Protein AF-A0A2E9RWP0-F1 (afdb_monomer)

pLDDT: mean 96.46, std 5.91, range [60.75, 98.81]

Structure (mmCIF, N/CA/C/O backbone):
data_AF-A0A2E9RWP0-F1
#
_entry.id   AF-A0A2E9RWP0-F1
#
loop_
_atom_site.group_PDB
_atom_site.id
_atom_site.type_symbol
_atom_site.label_atom_id
_atom_site.label_alt_id
_atom_site.label_comp_id
_atom_site.label_asym_id
_atom_site.label_entity_id
_atom_site.label_seq_id
_atom_site.pdbx_PDB_ins_code
_atom_site.Cartn_x
_atom_site.Cartn_y
_atom_site.Cartn_z
_atom_site.occupancy
_atom_site.B_iso_or_equiv
_atom_site.auth_seq_id
_atom_site.auth_comp_id
_atom_site.auth_asym_id
_atom_site.auth_atom_id
_atom_site.pdbx_PDB_model_num
ATOM 1 N N . MET A 1 1 ? 23.728 -1.500 -3.393 1.00 73.00 1 MET A N 1
ATOM 2 C CA . MET A 1 1 ? 22.908 -2.314 -4.301 1.00 73.00 1 MET A CA 1
ATOM 3 C C . MET A 1 1 ? 23.698 -3.579 -4.562 1.00 73.00 1 MET A C 1
ATOM 5 O O . MET A 1 1 ? 24.857 -3.453 -4.949 1.00 73.00 1 MET A O 1
ATOM 9 N N . ASN A 1 2 ? 23.156 -4.737 -4.197 1.00 94.88 2 ASN A N 1
ATOM 10 C CA . ASN A 1 2 ? 23.814 -6.034 -4.381 1.00 94.88 2 ASN A CA 1
ATOM 11 C C . ASN A 1 2 ? 23.420 -6.651 -5.743 1.00 94.88 2 ASN A C 1
ATOM 13 O O . ASN A 1 2 ? 22.661 -6.050 -6.500 1.00 94.88 2 ASN A O 1
ATOM 17 N N . GLU A 1 3 ? 23.961 -7.823 -6.083 1.00 96.88 3 GLU A N 1
ATOM 18 C CA . GLU A 1 3 ? 23.634 -8.518 -7.345 1.00 96.88 3 GLU A CA 1
ATOM 19 C C . GLU A 1 3 ? 22.138 -8.849 -7.467 1.00 96.88 3 GLU A C 1
ATOM 21 O O . GLU A 1 3 ? 21.556 -8.778 -8.548 1.00 96.88 3 GLU A O 1
ATOM 26 N N . GLU A 1 4 ? 21.495 -9.168 -6.345 1.00 96.25 4 GLU A N 1
ATOM 27 C CA . GLU A 1 4 ? 20.076 -9.497 -6.304 1.00 96.25 4 GLU A CA 1
ATOM 28 C C . GLU A 1 4 ? 19.180 -8.297 -6.635 1.00 96.25 4 GLU A C 1
ATOM 30 O O . GLU A 1 4 ? 18.230 -8.452 -7.402 1.00 96.25 4 GLU A O 1
ATOM 35 N N . ASP A 1 5 ? 19.497 -7.103 -6.130 1.00 97.38 5 ASP A N 1
ATOM 36 C CA . ASP A 1 5 ? 18.763 -5.874 -6.441 1.00 97.38 5 ASP A CA 1
ATOM 37 C C . ASP A 1 5 ? 18.731 -5.607 -7.959 1.00 97.38 5 ASP A C 1
ATOM 39 O O . ASP A 1 5 ? 17.701 -5.200 -8.499 1.00 97.38 5 ASP A O 1
ATOM 43 N N . TRP A 1 6 ? 19.841 -5.866 -8.661 1.00 97.25 6 TRP A N 1
ATOM 44 C CA . TRP A 1 6 ? 19.928 -5.709 -10.117 1.00 97.25 6 TRP A CA 1
ATOM 45 C C . TRP A 1 6 ? 19.091 -6.750 -10.857 1.00 97.25 6 TRP A C 1
ATOM 47 O O . TRP A 1 6 ? 18.275 -6.382 -11.700 1.00 97.25 6 TRP A O 1
ATOM 57 N N . ARG A 1 7 ? 19.205 -8.025 -10.469 1.00 96.88 7 ARG A N 1
ATOM 58 C CA . ARG A 1 7 ? 18.365 -9.109 -11.001 1.00 96.88 7 ARG A CA 1
ATOM 59 C C . ARG A 1 7 ? 16.870 -8.837 -10.800 1.00 96.88 7 ARG A C 1
ATOM 61 O O . ARG A 1 7 ? 16.056 -9.209 -11.640 1.00 96.88 7 ARG A O 1
ATOM 68 N N . ASN A 1 8 ? 16.487 -8.229 -9.677 1.00 96.94 8 ASN A N 1
ATOM 69 C CA . ASN A 1 8 ? 15.094 -7.884 -9.394 1.00 96.94 8 ASN A CA 1
ATOM 70 C C . ASN A 1 8 ? 14.639 -6.675 -10.218 1.00 96.94 8 ASN A C 1
ATOM 72 O O . ASN A 1 8 ? 13.515 -6.657 -10.711 1.00 96.94 8 ASN A O 1
ATOM 76 N N . ARG A 1 9 ? 15.522 -5.692 -10.425 1.00 96.75 9 ARG A N 1
ATOM 77 C CA . ARG A 1 9 ? 15.242 -4.512 -11.250 1.00 96.75 9 ARG A CA 1
ATOM 78 C C . ARG A 1 9 ? 14.983 -4.861 -12.717 1.00 96.75 9 ARG A C 1
ATOM 80 O O . ARG A 1 9 ? 14.128 -4.238 -13.333 1.00 96.75 9 ARG A O 1
ATOM 87 N N . GLU A 1 10 ? 15.677 -5.861 -13.257 1.00 97.88 10 GLU A N 1
ATOM 88 C CA . GLU A 1 10 ? 15.442 -6.387 -14.614 1.00 97.88 10 GLU A CA 1
ATOM 89 C C . GLU A 1 10 ? 14.045 -7.005 -14.793 1.00 97.88 10 GLU A C 1
ATOM 91 O O . GLU A 1 10 ? 13.594 -7.189 -15.918 1.00 97.88 10 GLU A O 1
ATOM 96 N N . LYS A 1 11 ? 13.344 -7.310 -13.694 1.00 98.12 11 LYS A N 1
ATOM 97 C CA . LYS A 1 11 ? 12.015 -7.933 -13.682 1.00 98.12 11 LYS A CA 1
ATOM 98 C C . LYS A 1 11 ? 10.896 -6.940 -13.372 1.00 98.12 11 LYS A C 1
ATOM 100 O O . LYS A 1 11 ? 9.852 -7.357 -12.882 1.00 98.12 11 LYS A O 1
ATOM 105 N N . TRP A 1 12 ? 11.119 -5.646 -13.603 1.00 97.94 1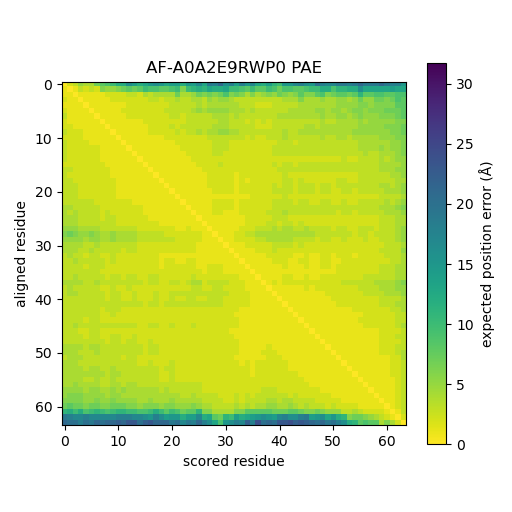2 TRP A N 1
ATOM 106 C CA . TRP A 1 12 ? 10.150 -4.593 -13.285 1.00 97.94 12 TRP A CA 1
ATOM 107 C C . TRP A 1 12 ? 8.743 -4.909 -13.810 1.00 97.94 12 TRP A C 1
ATOM 109 O O . TRP A 1 12 ? 7.809 -4.969 -13.015 1.00 97.94 12 TRP A O 1
ATOM 119 N N . ASP A 1 13 ? 8.622 -5.210 -15.104 1.00 98.38 13 ASP A N 1
ATOM 120 C CA . ASP A 1 13 ? 7.332 -5.476 -15.757 1.00 98.38 13 ASP A CA 1
ATOM 121 C C . ASP A 1 13 ? 6.617 -6.693 -15.137 1.00 98.38 13 ASP A C 1
ATOM 123 O O . ASP A 1 13 ? 5.413 -6.675 -14.906 1.00 98.38 13 ASP A O 1
ATOM 127 N N . LEU A 1 14 ? 7.373 -7.726 -14.739 1.00 98.50 14 LEU A N 1
ATOM 128 C CA . LEU A 1 14 ? 6.813 -8.898 -14.053 1.00 98.50 14 LEU A CA 1
ATOM 129 C C . LEU A 1 14 ? 6.292 -8.559 -12.648 1.00 98.50 14 LEU A C 1
ATOM 131 O O . LEU A 1 14 ? 5.313 -9.147 -12.192 1.00 98.50 14 LEU A O 1
ATOM 135 N N . TYR A 1 15 ? 6.955 -7.644 -11.934 1.00 98.25 15 TYR A N 1
ATOM 136 C CA . TYR A 1 15 ? 6.477 -7.177 -10.631 1.00 98.25 15 TYR A CA 1
ATOM 137 C C . TYR A 1 15 ? 5.239 -6.292 -10.759 1.00 98.25 15 TYR A C 1
ATOM 139 O O . TYR A 1 15 ? 4.389 -6.341 -9.870 1.00 98.25 15 TYR A O 1
ATOM 147 N N . GLU A 1 16 ? 5.130 -5.503 -11.828 1.00 98.25 16 GLU A N 1
ATOM 148 C CA . GLU A 1 16 ? 3.937 -4.711 -12.132 1.00 98.25 16 GLU A CA 1
ATOM 149 C C . GLU A 1 16 ? 2.726 -5.630 -12.335 1.00 98.25 16 GLU A C 1
ATOM 151 O O . GLU A 1 16 ? 1.780 -5.554 -11.549 1.00 98.25 16 GLU A O 1
ATOM 156 N N . GLU A 1 17 ? 2.816 -6.592 -13.260 1.00 98.50 17 GLU A N 1
ATOM 157 C CA . GLU A 1 17 ? 1.757 -7.582 -13.517 1.00 98.50 17 GLU A CA 1
ATOM 158 C C . GLU A 1 17 ? 1.360 -8.354 -12.245 1.00 98.50 17 GLU A C 1
ATOM 160 O O . GLU A 1 17 ? 0.178 -8.483 -11.915 1.00 98.50 17 GLU A O 1
ATOM 165 N N . ALA A 1 18 ? 2.346 -8.830 -11.476 1.00 98.38 18 ALA A N 1
ATOM 166 C CA . ALA A 1 18 ? 2.086 -9.564 -10.239 1.00 98.38 18 ALA A CA 1
ATOM 167 C C . ALA A 1 18 ? 1.419 -8.692 -9.159 1.00 98.38 18 ALA A C 1
ATOM 169 O O . ALA A 1 18 ? 0.594 -9.183 -8.385 1.00 98.38 18 ALA A O 1
ATOM 170 N N . THR A 1 19 ? 1.765 -7.403 -9.088 1.00 98.25 19 THR A N 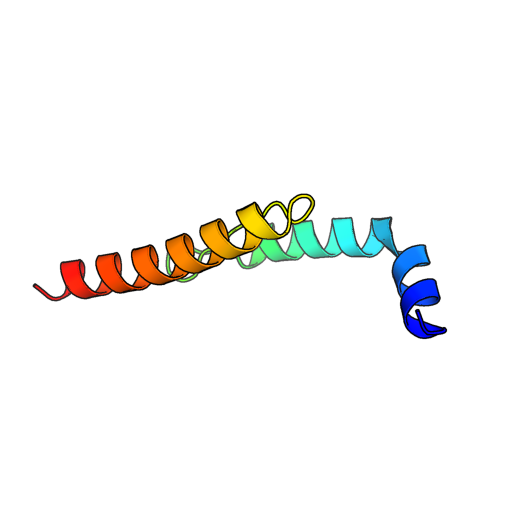1
ATOM 171 C CA . THR A 1 19 ? 1.168 -6.456 -8.132 1.00 98.25 19 THR A CA 1
ATOM 172 C C . THR A 1 19 ? -0.282 -6.151 -8.502 1.00 98.25 19 THR A C 1
ATOM 174 O O . THR A 1 19 ? -1.145 -6.116 -7.621 1.00 98.25 19 THR A O 1
ATOM 177 N N . GLU A 1 20 ? -0.575 -5.990 -9.792 1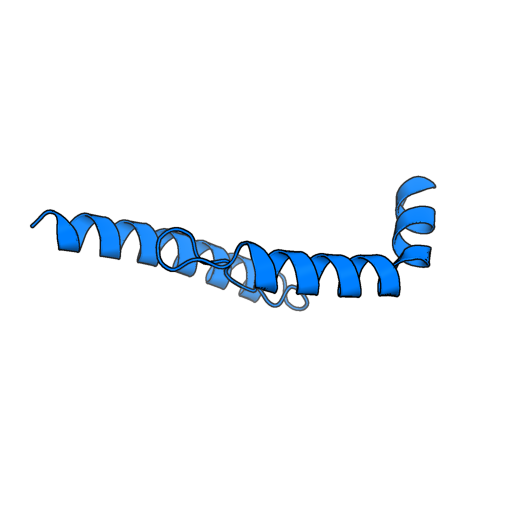.00 98.25 20 GLU A N 1
ATOM 178 C CA . GLU A 1 20 ? -1.944 -5.828 -10.283 1.00 98.25 20 GLU A CA 1
ATOM 179 C C . GLU A 1 20 ? -2.801 -7.059 -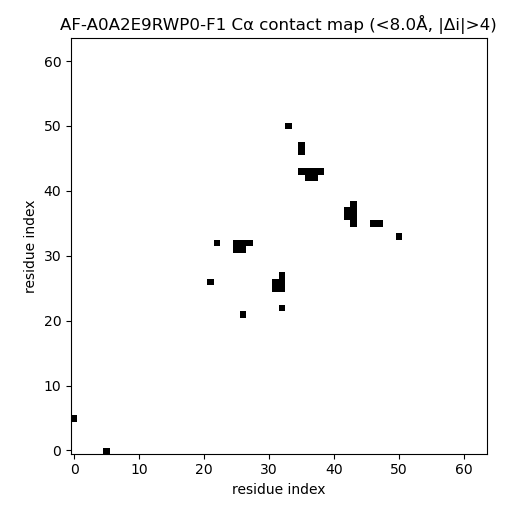9.972 1.00 98.25 20 GLU A C 1
ATOM 181 O O . GLU A 1 20 ? -3.884 -6.922 -9.395 1.00 98.25 20 GLU A O 1
ATOM 186 N N . GLU A 1 21 ? -2.300 -8.268 -10.259 1.00 98.62 21 GLU A N 1
ATOM 187 C CA . GLU A 1 21 ? -3.002 -9.512 -9.924 1.00 98.62 21 GLU A CA 1
ATOM 188 C C . GLU A 1 21 ? -3.239 -9.630 -8.408 1.00 98.62 21 GLU A C 1
ATOM 190 O O . GLU A 1 21 ? -4.338 -9.987 -7.967 1.00 98.62 21 GLU A O 1
ATOM 195 N N . MET A 1 22 ? -2.236 -9.289 -7.590 1.00 98.56 22 MET A N 1
ATOM 196 C CA . MET A 1 22 ? -2.351 -9.291 -6.132 1.00 98.56 22 MET A CA 1
ATOM 197 C C . MET A 1 22 ? -3.492 -8.382 -5.665 1.00 98.56 22 MET A C 1
ATOM 199 O O . MET A 1 22 ? -4.324 -8.826 -4.867 1.00 98.56 22 MET A O 1
ATOM 203 N N . PHE A 1 23 ? -3.576 -7.142 -6.159 1.00 98.12 23 PHE A N 1
ATOM 204 C CA . PHE A 1 23 ? -4.672 -6.241 -5.797 1.00 98.12 23 PHE A CA 1
ATOM 205 C C . PHE A 1 23 ? -6.021 -6.793 -6.243 1.00 98.12 23 PHE A C 1
ATOM 207 O O . PHE A 1 23 ? -6.950 -6.843 -5.439 1.00 98.12 23 PHE A O 1
ATOM 214 N N . LEU A 1 24 ? -6.112 -7.282 -7.478 1.00 98.00 24 LEU A N 1
ATOM 215 C CA . LEU A 1 24 ? -7.354 -7.797 -8.046 1.00 98.00 24 LEU A CA 1
ATOM 216 C C . LEU A 1 24 ? -7.904 -8.998 -7.261 1.00 98.00 24 LEU A C 1
ATOM 218 O O . LEU A 1 24 ? -9.116 -9.165 -7.143 1.00 98.00 24 LEU A O 1
ATOM 222 N N . ARG A 1 25 ? -7.017 -9.824 -6.696 1.00 98.38 25 ARG A N 1
ATOM 223 C CA . ARG A 1 25 ? -7.389 -11.042 -5.961 1.00 98.38 25 ARG A CA 1
ATOM 224 C C . ARG A 1 25 ? -7.533 -10.857 -4.456 1.00 98.38 25 ARG A C 1
ATOM 226 O O . ARG A 1 25 ? -8.220 -11.660 -3.828 1.00 98.38 25 ARG A O 1
ATOM 233 N N . THR A 1 26 ? -6.852 -9.877 -3.863 1.00 98.50 26 THR A N 1
ATOM 234 C CA . THR A 1 26 ? -6.700 -9.800 -2.396 1.00 98.50 26 THR A CA 1
ATOM 235 C C . THR A 1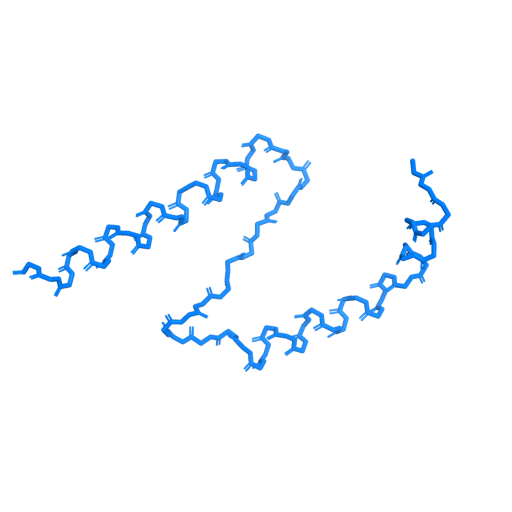 26 ? -7.078 -8.458 -1.781 1.00 98.50 26 THR A C 1
ATOM 237 O O . THR A 1 26 ? -7.120 -8.354 -0.557 1.00 98.50 26 THR A O 1
ATOM 240 N N . HIS A 1 27 ? -7.410 -7.440 -2.578 1.00 98.12 27 HIS A N 1
ATOM 241 C CA . HIS A 1 27 ? -8.000 -6.212 -2.053 1.00 98.12 27 HIS A CA 1
ATOM 242 C C . HIS A 1 27 ? -9.464 -6.472 -1.668 1.00 98.12 27 HIS A C 1
ATOM 244 O O . HIS A 1 27 ? -10.353 -6.502 -2.518 1.00 98.12 27 HIS A O 1
ATOM 250 N N . THR A 1 28 ? -9.711 -6.703 -0.379 1.00 98.06 28 THR A N 1
ATOM 251 C CA . THR A 1 28 ? -11.036 -7.069 0.148 1.00 98.06 28 THR A CA 1
ATOM 252 C C . THR A 1 28 ? -11.603 -5.978 1.049 1.00 98.06 28 THR A C 1
ATOM 254 O O . THR A 1 28 ? -10.876 -5.113 1.525 1.00 98.06 28 THR A O 1
ATOM 257 N N . THR A 1 29 ? -12.908 -6.024 1.323 1.00 95.12 29 THR A N 1
ATOM 258 C CA . THR A 1 29 ? -13.577 -5.035 2.185 1.00 95.12 29 THR A CA 1
ATOM 259 C C . THR A 1 29 ? -13.117 -5.091 3.641 1.00 95.12 29 THR A C 1
ATOM 261 O O . THR A 1 29 ? -13.074 -4.059 4.297 1.00 95.12 29 THR A O 1
ATOM 264 N N . TYR A 1 30 ? -12.761 -6.275 4.147 1.00 94.19 30 TYR A N 1
ATOM 265 C CA . TYR A 1 30 ? -12.308 -6.465 5.530 1.00 94.19 30 TYR A CA 1
ATOM 266 C C . TYR A 1 30 ? -10.784 -6.330 5.691 1.00 94.19 30 TYR A C 1
ATOM 268 O O . TYR A 1 30 ? -10.295 -6.182 6.807 1.00 94.19 30 TYR A O 1
ATOM 276 N N . ALA A 1 31 ? -10.028 -6.408 4.593 1.00 96.50 31 ALA A N 1
ATOM 277 C CA . ALA A 1 31 ? -8.578 -6.237 4.564 1.00 96.50 31 ALA A CA 1
ATOM 278 C C . ALA A 1 31 ? -8.155 -5.547 3.251 1.00 96.50 31 ALA A C 1
ATOM 280 O O . ALA A 1 31 ? -7.646 -6.204 2.334 1.00 96.50 31 ALA A O 1
ATOM 281 N N . PRO A 1 32 ? -8.407 -4.233 3.114 1.00 97.25 32 PRO A N 1
ATOM 282 C CA . PRO A 1 32 ? -8.042 -3.491 1.917 1.00 97.25 32 PRO A CA 1
ATOM 283 C C . PRO A 1 32 ? -6.535 -3.206 1.876 1.00 97.25 32 PRO A C 1
ATOM 285 O O . PRO A 1 32 ? -5.902 -2.901 2.886 1.00 97.25 32 PRO A O 1
ATOM 288 N N . TRP A 1 33 ? -5.961 -3.246 0.675 1.00 98.25 33 TRP A N 1
ATOM 289 C CA . TRP A 1 33 ? -4.614 -2.731 0.416 1.00 98.25 33 TRP A CA 1
ATOM 290 C C . TRP A 1 3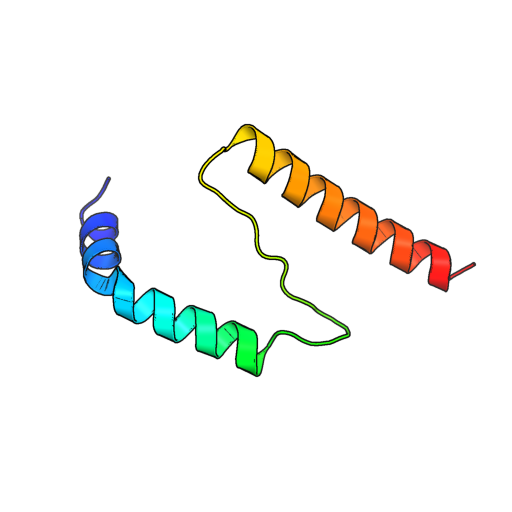3 ? -4.612 -1.205 0.274 1.00 98.25 33 TRP A C 1
ATOM 292 O O . TRP A 1 33 ? -5.414 -0.655 -0.479 1.00 98.25 33 TRP A O 1
ATOM 302 N N . THR A 1 34 ? -3.641 -0.535 0.898 1.00 97.56 34 THR A N 1
ATOM 303 C CA . THR A 1 34 ? -3.423 0.916 0.763 1.00 97.56 34 THR A CA 1
ATOM 304 C C . THR A 1 34 ? -2.190 1.201 -0.093 1.00 97.56 34 THR A C 1
ATOM 306 O O . THR A 1 34 ? -1.078 0.814 0.264 1.00 97.56 34 THR A O 1
ATOM 309 N N . ILE A 1 35 ? -2.362 1.923 -1.205 1.00 97.56 35 ILE A N 1
ATOM 310 C CA . ILE A 1 35 ? -1.252 2.346 -2.074 1.00 97.56 35 ILE A CA 1
ATOM 311 C C . ILE A 1 35 ? -0.568 3.588 -1.483 1.00 97.56 35 ILE A C 1
ATOM 313 O O . ILE A 1 35 ? -1.218 4.604 -1.216 1.00 97.56 35 ILE A O 1
ATOM 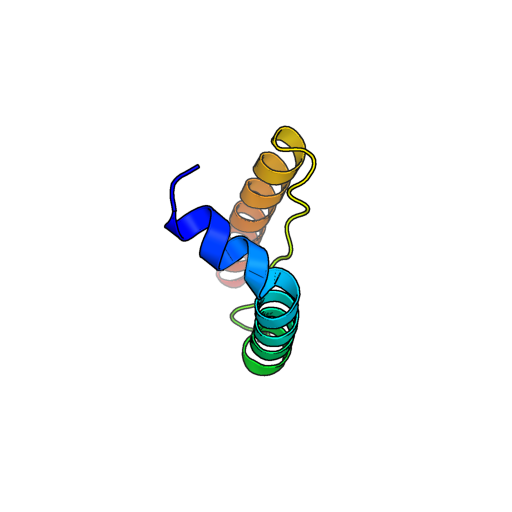317 N N . ILE A 1 36 ? 0.758 3.523 -1.315 1.00 98.25 36 ILE A N 1
ATOM 318 C CA . ILE A 1 36 ? 1.590 4.616 -0.795 1.00 98.25 36 ILE A CA 1
ATOM 319 C C . ILE A 1 36 ? 2.568 5.096 -1.875 1.00 98.25 36 ILE A C 1
ATOM 321 O O . ILE A 1 36 ? 3.442 4.353 -2.318 1.00 98.25 36 ILE A O 1
ATOM 325 N N . GLU A 1 37 ? 2.471 6.365 -2.265 1.00 98.19 37 GLU A N 1
ATOM 326 C CA . GLU A 1 37 ? 3.336 6.989 -3.263 1.00 98.19 37 GLU A CA 1
ATOM 327 C C . GLU A 1 37 ? 4.737 7.238 -2.675 1.00 98.19 37 GLU A C 1
ATOM 329 O O . GLU A 1 37 ? 4.997 8.216 -1.969 1.00 98.19 37 GLU A O 1
ATOM 334 N N . GLY A 1 38 ? 5.666 6.328 -2.974 1.00 97.56 38 GLY A N 1
ATOM 335 C CA . GLY A 1 38 ? 6.992 6.269 -2.348 1.00 97.56 38 GLY A CA 1
ATOM 336 C C . GLY A 1 38 ? 8.019 7.316 -2.800 1.00 97.56 38 GLY A C 1
ATOM 337 O O . GLY A 1 38 ? 9.060 7.449 -2.152 1.00 97.56 38 GLY A O 1
ATOM 338 N N . ASN A 1 39 ? 7.760 8.078 -3.872 1.00 98.44 39 ASN A N 1
ATOM 339 C CA . ASN A 1 39 ? 8.746 9.004 -4.456 1.00 98.44 39 ASN A CA 1
ATOM 340 C C . ASN A 1 39 ? 9.204 10.095 -3.470 1.00 98.44 39 ASN A C 1
ATOM 342 O O . ASN A 1 39 ? 10.381 10.458 -3.446 1.00 98.44 39 ASN A O 1
ATOM 346 N N . CYS A 1 40 ? 8.305 10.588 -2.609 1.00 98.56 40 CYS A N 1
ATOM 347 C CA . CYS A 1 40 ? 8.648 11.498 -1.516 1.00 98.56 40 CYS A CA 1
ATOM 348 C C . CYS A 1 40 ? 8.606 10.758 -0.174 1.00 98.56 40 CYS A C 1
ATOM 350 O O . CYS A 1 40 ? 7.544 10.547 0.408 1.00 98.56 40 CYS A O 1
ATOM 352 N N . LYS A 1 41 ? 9.780 10.421 0.377 1.00 98.50 41 LYS A N 1
ATOM 353 C CA . LYS A 1 41 ? 9.887 9.630 1.620 1.00 98.50 41 LYS A CA 1
ATOM 354 C C . LYS A 1 41 ? 9.155 10.250 2.811 1.00 98.50 41 LYS A C 1
ATOM 356 O O . LYS A 1 41 ? 8.584 9.523 3.616 1.00 98.50 41 LYS A O 1
ATOM 361 N N . ARG A 1 42 ? 9.191 11.582 2.956 1.00 98.50 42 ARG A N 1
ATOM 362 C CA . ARG A 1 42 ? 8.503 12.272 4.061 1.00 98.50 42 ARG A CA 1
ATOM 363 C C . ARG A 1 42 ? 6.988 12.111 3.943 1.00 98.50 42 ARG A C 1
ATOM 365 O O . ARG A 1 42 ? 6.351 11.803 4.940 1.00 98.50 42 ARG A O 1
ATOM 372 N N . TYR A 1 43 ? 6.450 12.281 2.738 1.00 98.56 43 TYR A N 1
ATOM 373 C CA . TYR A 1 43 ? 5.030 12.089 2.461 1.00 98.56 43 TYR A CA 1
ATOM 374 C C . TYR A 1 43 ? 4.605 10.634 2.691 1.00 98.56 43 TYR A C 1
ATOM 376 O O . TYR A 1 43 ? 3.687 10.390 3.465 1.00 98.56 43 TYR A O 1
ATOM 384 N N . ALA A 1 44 ? 5.333 9.671 2.113 1.00 98.75 44 ALA A N 1
ATOM 385 C CA . ALA A 1 44 ? 5.027 8.246 2.234 1.00 98.75 44 ALA A CA 1
ATOM 386 C C . ALA A 1 44 ? 4.946 7.778 3.698 1.00 98.75 44 ALA A C 1
ATOM 388 O O . ALA A 1 44 ? 4.048 7.025 4.064 1.00 98.75 44 ALA A O 1
ATOM 389 N N . ARG A 1 45 ? 5.859 8.264 4.552 1.00 98.81 45 ARG A N 1
ATOM 390 C CA . ARG A 1 45 ? 5.859 7.963 5.994 1.00 98.81 45 ARG A CA 1
ATOM 391 C C . ARG A 1 45 ? 4.610 8.484 6.698 1.00 98.81 45 ARG A C 1
ATOM 393 O O . ARG A 1 45 ? 4.051 7.765 7.513 1.00 98.81 45 ARG A O 1
ATOM 400 N N . ILE A 1 46 ? 4.199 9.714 6.390 1.00 98.62 46 ILE A N 1
ATOM 401 C CA . ILE A 1 46 ? 3.004 10.324 6.983 1.00 98.62 46 ILE A CA 1
ATOM 402 C C . ILE A 1 46 ? 1.759 9.562 6.520 1.00 98.62 46 ILE A C 1
ATOM 404 O O . ILE A 1 46 ? 1.026 9.061 7.359 1.00 98.62 46 ILE A O 1
ATOM 408 N N . LYS A 1 47 ? 1.600 9.337 5.208 1.00 98.69 47 LYS A N 1
ATOM 409 C CA . LYS A 1 47 ? 0.453 8.600 4.649 1.00 98.69 47 LYS A CA 1
ATOM 410 C C . LYS A 1 47 ? 0.313 7.188 5.234 1.00 98.69 47 LYS A C 1
ATOM 412 O O . LYS A 1 47 ? -0.796 6.744 5.505 1.00 98.69 47 LYS A O 1
ATOM 417 N N . ALA A 1 48 ? 1.429 6.483 5.437 1.00 98.69 48 ALA A N 1
ATOM 418 C CA . ALA A 1 48 ? 1.413 5.159 6.054 1.00 98.69 48 ALA A CA 1
ATOM 419 C C . ALA A 1 48 ? 0.940 5.204 7.519 1.00 98.69 48 ALA A C 1
ATOM 421 O O . ALA A 1 48 ? 0.128 4.372 7.914 1.00 98.69 48 ALA A O 1
ATOM 422 N N . LEU A 1 49 ? 1.419 6.174 8.309 1.00 98.75 49 LEU A N 1
ATOM 423 C CA . LEU A 1 49 ? 0.982 6.361 9.697 1.00 98.75 49 LEU A CA 1
ATOM 424 C C . LEU A 1 49 ? -0.501 6.733 9.773 1.00 98.75 49 LEU A C 1
ATOM 426 O O . LEU A 1 49 ? -1.235 6.105 10.532 1.00 98.75 49 LEU A O 1
ATOM 430 N N . ASP A 1 50 ? -0.943 7.684 8.950 1.00 98.56 50 ASP A N 1
ATOM 431 C CA . ASP A 1 50 ? -2.344 8.110 8.884 1.00 98.56 50 ASP A CA 1
ATOM 432 C C . ASP A 1 50 ? -3.265 6.929 8.537 1.00 98.56 50 ASP A C 1
ATOM 434 O O . ASP A 1 50 ? -4.311 6.756 9.156 1.00 98.56 50 ASP A O 1
ATOM 438 N N . GLY A 1 51 ? -2.853 6.066 7.599 1.00 98.25 51 GLY A N 1
ATOM 439 C CA . GLY A 1 51 ? -3.612 4.869 7.230 1.00 98.25 51 GLY A CA 1
ATOM 440 C C . GLY A 1 51 ? -3.771 3.863 8.376 1.00 98.25 51 GLY A C 1
ATOM 441 O O . GLY A 1 51 ? -4.844 3.287 8.539 1.00 98.25 51 GLY A O 1
ATOM 442 N N . VAL A 1 52 ? -2.730 3.667 9.193 1.00 98.38 52 VAL A N 1
ATOM 443 C CA . VAL A 1 52 ? -2.799 2.786 10.374 1.00 98.38 52 VAL A CA 1
ATOM 444 C C . VAL A 1 52 ? -3.692 3.389 11.457 1.00 98.38 52 VAL A C 1
ATOM 446 O O . VAL A 1 52 ? -4.522 2.678 12.017 1.00 98.38 52 VAL A O 1
ATOM 449 N N . ILE A 1 53 ? -3.541 4.686 11.737 1.00 98.62 53 ILE A N 1
ATOM 450 C CA . ILE A 1 53 ? -4.359 5.396 12.730 1.00 98.62 53 ILE A CA 1
ATOM 451 C C . ILE A 1 53 ? -5.837 5.311 12.345 1.00 98.62 53 ILE A C 1
ATOM 453 O O . ILE A 1 53 ? -6.642 4.870 13.159 1.00 98.62 53 ILE A O 1
ATOM 457 N N . ALA A 1 54 ? -6.177 5.619 11.091 1.00 97.88 54 ALA A N 1
ATOM 458 C CA . ALA A 1 54 ? -7.552 5.565 10.603 1.00 97.88 54 ALA A CA 1
ATOM 459 C C . ALA A 1 54 ? -8.174 4.163 10.734 1.00 97.88 54 ALA A C 1
ATOM 461 O O . ALA A 1 54 ? -9.338 4.040 11.105 1.00 97.88 54 ALA A O 1
ATOM 462 N N . ALA A 1 55 ? -7.407 3.099 10.466 1.00 97.00 55 ALA A N 1
ATOM 463 C CA . ALA A 1 55 ? -7.890 1.727 10.631 1.00 97.00 55 ALA A CA 1
ATOM 464 C C . ALA A 1 55 ? -8.184 1.383 12.103 1.00 97.00 55 ALA A C 1
ATOM 466 O O . ALA A 1 55 ? -9.176 0.716 12.395 1.00 97.00 55 ALA A O 1
ATOM 467 N N . ILE A 1 56 ? -7.343 1.852 13.032 1.00 97.88 56 ILE A N 1
ATOM 468 C CA . ILE A 1 56 ? -7.551 1.664 14.474 1.00 97.88 56 ILE A CA 1
ATOM 469 C C . ILE A 1 56 ? -8.769 2.465 14.950 1.00 97.88 56 ILE A C 1
ATOM 471 O O . ILE A 1 56 ? -9.620 1.916 15.644 1.00 97.88 56 ILE A O 1
ATOM 475 N N . GLU A 1 57 ? -8.878 3.735 14.561 1.00 98.06 57 GLU A N 1
ATOM 476 C CA . GLU A 1 57 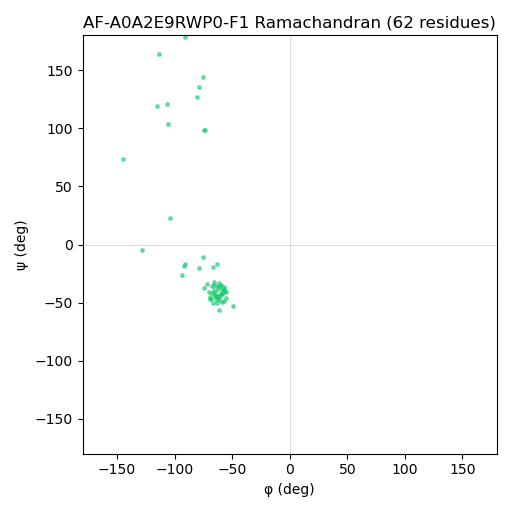? -10.005 4.603 14.923 1.00 98.06 57 GLU A CA 1
ATOM 477 C C . GLU A 1 57 ? -11.338 4.050 14.413 1.00 98.06 57 GLU A C 1
ATOM 479 O O . GLU A 1 57 ? -12.301 3.989 15.174 1.00 98.06 57 GLU A O 1
ATOM 484 N N . ALA A 1 58 ? -11.383 3.586 13.159 1.00 95.69 58 ALA A N 1
ATOM 485 C CA . ALA A 1 58 ? -12.579 2.970 12.594 1.00 95.69 58 ALA A CA 1
ATOM 486 C C . ALA A 1 58 ? -12.999 1.727 13.387 1.00 95.69 58 ALA A C 1
ATOM 488 O O . ALA A 1 58 ? -14.178 1.563 13.684 1.00 95.69 58 ALA A O 1
ATOM 489 N N . ARG A 1 59 ? -12.035 0.885 13.785 1.00 95.81 59 ARG A N 1
ATOM 490 C CA . ARG A 1 59 ? -12.330 -0.311 14.575 1.00 95.81 59 ARG A CA 1
ATOM 491 C C . ARG A 1 59 ? -12.866 0.021 15.966 1.00 95.81 59 ARG A C 1
ATOM 493 O O . ARG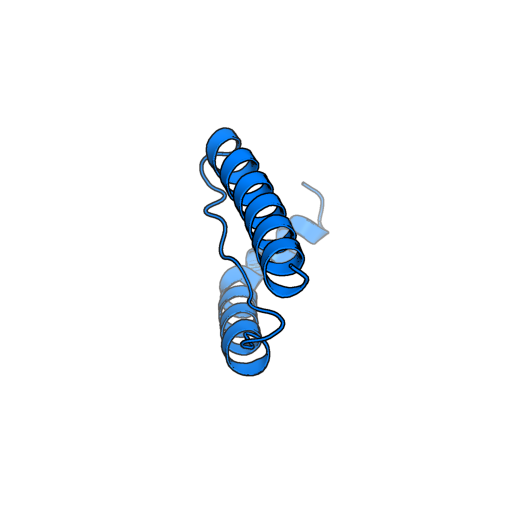 A 1 59 ? -13.789 -0.645 16.419 1.00 95.81 59 ARG A O 1
ATOM 500 N N . ILE A 1 60 ? -12.296 1.024 16.632 1.00 97.75 60 ILE A N 1
ATOM 501 C CA . ILE A 1 60 ? -12.773 1.478 17.946 1.00 97.75 60 ILE A CA 1
ATOM 502 C C . ILE A 1 60 ? -14.204 2.018 17.826 1.00 97.75 60 ILE A C 1
ATOM 504 O O . ILE A 1 60 ? -15.062 1.639 18.611 1.00 97.75 60 ILE A O 1
ATOM 508 N N . ALA A 1 61 ? -14.487 2.826 16.801 1.00 96.44 61 ALA A N 1
ATOM 509 C CA . ALA A 1 61 ? -15.812 3.407 16.583 1.00 96.44 61 ALA A CA 1
ATOM 510 C C . ALA A 1 61 ? -16.912 2.381 16.238 1.00 96.44 61 ALA A C 1
ATOM 512 O O . ALA A 1 61 ? -18.089 2.700 16.362 1.00 96.44 61 ALA A O 1
ATOM 513 N N . GLU A 1 62 ? -16.560 1.176 15.780 1.00 93.00 62 GLU A N 1
ATOM 514 C CA . GLU A 1 62 ? -17.511 0.066 15.601 1.00 93.00 62 GLU A CA 1
ATOM 515 C C . GLU A 1 62 ? -17.864 -0.650 16.917 1.00 93.00 62 GLU A C 1
ATOM 517 O O . GLU A 1 62 ? -18.848 -1.391 16.957 1.00 93.00 62 GLU A O 1
ATOM 522 N N . GLU A 1 63 ? -17.030 -0.514 17.954 1.00 81.12 63 GLU A N 1
ATOM 523 C CA . GLU A 1 63 ? -17.199 -1.183 19.252 1.00 81.12 63 GLU A CA 1
ATOM 524 C C . GLU A 1 63 ? -17.986 -0.337 20.274 1.00 81.12 63 GLU A C 1
ATOM 526 O O . GLU A 1 63 ? -18.519 -0.913 21.227 1.00 81.12 63 GLU A O 1
ATOM 531 N N . ASP A 1 64 ? -18.087 0.981 20.056 1.00 60.75 64 ASP A N 1
ATOM 532 C CA . ASP A 1 64 ? -18.894 1.943 20.833 1.00 60.75 64 ASP A CA 1
ATOM 533 C C . ASP A 1 64 ? -20.370 1.999 20.375 1.00 60.75 64 ASP A C 1
ATOM 535 O O . ASP A 1 64 ? -21.260 2.121 21.255 1.00 60.75 64 ASP A O 1
#

Foldseek 3Di:
DDPVVVVVVVCVVVVVVVVVVCQVPPQDPVDHDDDFDPPDVVRSVVVVVVVVVVVVVVVVVVVD

Mean predicted aligned error: 3.18 Å

Solvent-accessible surface area (backbone atoms only — not comparable to full-atom values): 3938 Å² total; per-residue (Å²): 134,59,75,63,57,54,62,52,58,78,40,47,70,62,50,51,55,50,50,53,52,47,46,77,75,54,55,38,96,93,52,64,74,82,91,69,69,63,91,46,62,71,58,29,54,51,56,53,50,52,53,52,52,52,54,52,52,54,55,54,65,73,74,110

Secondary structure (DSSP, 8-state):
--HHHHHHHTTHHHHHHHHHHHHHHH--SSS------TTSHHHHHHHHHHHHHHHHHHHHHTT-

Radius of gyration: 16.1 Å; Cα contacts (8 Å, |Δi|>4): 17; chains: 1; bounding box: 43×23×37 Å

Sequence (64 aa):
MNEEDWRNREKWDLYEEATEEMFLRTHTTYAPWTIIEGNCKRYARIKALDGVIAAIEARIAEED